Protein AF-A0A418WFF7-F1 (afdb_monomer)

Mean predicted aligned error: 4.75 Å

Solvent-accessible surface area (backbone atoms only — not comparable to full-atom values): 6382 Å² total; per-residue (Å²): 112,62,27,59,54,56,42,49,48,49,55,55,52,70,74,32,65,67,59,40,49,48,57,53,41,49,81,78,50,89,47,74,69,39,50,54,51,50,53,54,49,51,54,51,50,53,54,47,34,61,76,66,53,55,76,78,57,98,51,69,59,56,52,52,51,50,51,53,53,51,49,53,48,51,52,52,56,40,46,25,76,81,38,56,67,55,98,90,38,52,52,57,42,68,74,41,48,56,52,49,41,53,49,50,33,48,54,43,52,63,75,74,111

pLDDT: mean 87.63, std 10.17, range [51.59, 97.12]

Structure (mmCIF, N/CA/C/O backbone):
data_AF-A0A418WFF7-F1
#
_entry.id   AF-A0A418WFF7-F1
#
loop_
_atom_site.group_PDB
_atom_site.id
_atom_site.type_symbol
_atom_site.label_atom_id
_atom_site.label_alt_id
_atom_site.label_comp_id
_atom_site.label_asym_id
_atom_site.label_entity_id
_atom_site.label_seq_id
_atom_site.pdbx_PDB_ins_code
_atom_site.Cartn_x
_atom_site.Cartn_y
_atom_site.Cartn_z
_atom_site.occupancy
_atom_site.B_iso_or_equiv
_atom_site.auth_seq_id
_atom_site.auth_comp_id
_atom_site.auth_asym_id
_atom_site.auth_atom_id
_atom_site.pdbx_PDB_model_num
ATOM 1 N N . MET A 1 1 ? 14.236 1.111 -9.697 1.00 79.06 1 MET A N 1
ATOM 2 C CA . MET A 1 1 ? 13.191 2.147 -9.862 1.00 79.06 1 MET A CA 1
ATOM 3 C C . MET A 1 1 ? 11.877 1.751 -9.183 1.00 79.06 1 MET A C 1
ATOM 5 O O . MET A 1 1 ? 11.469 2.454 -8.266 1.00 79.06 1 MET A O 1
ATOM 9 N N . LEU A 1 2 ? 11.286 0.596 -9.523 1.00 82.88 2 LEU A N 1
ATOM 10 C CA . LEU A 1 2 ? 10.038 0.082 -8.926 1.00 82.88 2 LEU A CA 1
ATOM 11 C C . LEU A 1 2 ? 10.025 0.066 -7.384 1.00 82.88 2 LEU A C 1
ATOM 13 O O . LEU A 1 2 ? 9.075 0.531 -6.762 1.00 82.88 2 LEU A O 1
ATOM 17 N N . ALA A 1 3 ? 11.110 -0.396 -6.754 1.00 90.12 3 ALA A N 1
ATOM 18 C CA . ALA A 1 3 ? 11.226 -0.413 -5.293 1.00 90.12 3 ALA A CA 1
ATOM 19 C C . ALA A 1 3 ? 11.008 0.972 -4.651 1.00 90.12 3 ALA A C 1
ATOM 21 O O . ALA A 1 3 ? 10.309 1.089 -3.648 1.00 90.12 3 ALA A O 1
ATOM 22 N N . ALA A 1 4 ? 11.575 2.030 -5.239 1.00 90.88 4 ALA A N 1
ATOM 23 C CA . ALA A 1 4 ? 11.417 3.390 -4.727 1.00 90.88 4 ALA A CA 1
ATOM 24 C C . ALA A 1 4 ? 9.976 3.890 -4.901 1.00 90.88 4 ALA A C 1
ATOM 26 O O . ALA A 1 4 ? 9.434 4.531 -4.005 1.00 90.88 4 ALA A O 1
ATOM 27 N N . VAL A 1 5 ? 9.346 3.552 -6.028 1.00 89.06 5 VAL A N 1
ATOM 28 C CA . VAL A 1 5 ? 7.949 3.887 -6.323 1.00 89.06 5 VAL A CA 1
ATOM 29 C C . VAL A 1 5 ? 7.010 3.266 -5.291 1.00 89.06 5 VAL A C 1
ATOM 31 O O . VAL A 1 5 ? 6.231 3.984 -4.671 1.00 89.06 5 VAL A O 1
ATOM 34 N N . LEU A 1 6 ? 7.132 1.961 -5.043 1.00 91.50 6 LEU A N 1
ATOM 35 C CA . LEU A 1 6 ? 6.273 1.234 -4.106 1.00 91.50 6 LEU A CA 1
ATOM 36 C C . LEU A 1 6 ? 6.470 1.685 -2.649 1.00 91.50 6 LEU A C 1
ATOM 38 O O . LEU A 1 6 ? 5.494 1.853 -1.917 1.00 91.50 6 LEU A O 1
ATOM 42 N N . VAL A 1 7 ? 7.711 1.953 -2.229 1.00 95.69 7 VAL A N 1
ATOM 43 C CA . VAL A 1 7 ? 7.989 2.500 -0.888 1.00 95.69 7 VAL A CA 1
ATOM 44 C C . VAL A 1 7 ? 7.419 3.911 -0.740 1.00 95.69 7 VAL A C 1
ATOM 46 O O . VAL A 1 7 ? 6.787 4.227 0.271 1.00 95.69 7 VAL A O 1
ATOM 49 N N . ASN A 1 8 ? 7.586 4.765 -1.752 1.00 94.75 8 ASN A N 1
ATOM 50 C CA . ASN A 1 8 ? 7.014 6.109 -1.730 1.00 94.75 8 ASN A CA 1
ATOM 51 C C . ASN A 1 8 ? 5.484 6.070 -1.739 1.00 94.75 8 ASN A C 1
ATOM 53 O O . ASN A 1 8 ? 4.871 6.856 -1.020 1.00 94.75 8 ASN A O 1
ATOM 57 N N . PHE A 1 9 ? 4.876 5.135 -2.473 1.00 93.38 9 PHE A N 1
ATOM 58 C CA . PHE A 1 9 ? 3.438 4.880 -2.443 1.00 93.38 9 PHE A CA 1
ATOM 59 C C . PHE A 1 9 ? 2.961 4.492 -1.036 1.00 93.38 9 PHE A C 1
ATOM 61 O O . PHE A 1 9 ? 2.045 5.128 -0.515 1.00 93.38 9 PHE A O 1
ATOM 68 N N . ALA A 1 10 ? 3.627 3.539 -0.372 1.00 95.69 10 ALA A N 1
ATOM 69 C CA . ALA A 1 10 ? 3.289 3.133 0.995 1.00 95.69 10 ALA A CA 1
ATOM 70 C C . ALA A 1 10 ? 3.324 4.318 1.976 1.00 95.69 10 ALA A C 1
ATOM 72 O O . ALA A 1 10 ? 2.363 4.568 2.709 1.00 95.69 10 ALA A O 1
ATOM 73 N N . ARG A 1 11 ? 4.400 5.112 1.937 1.00 96.69 11 ARG A N 1
ATOM 74 C CA . ARG A 1 11 ? 4.561 6.310 2.780 1.00 96.69 11 ARG A CA 1
ATOM 75 C C . ARG A 1 11 ? 3.513 7.373 2.476 1.00 96.69 11 ARG A C 1
ATOM 77 O O . ARG A 1 11 ? 2.932 7.961 3.387 1.00 96.69 11 ARG A O 1
ATOM 84 N N . ALA A 1 12 ? 3.280 7.630 1.193 1.00 95.19 12 ALA A N 1
ATOM 85 C CA . ALA A 1 12 ? 2.302 8.590 0.711 1.00 95.19 12 ALA A CA 1
ATOM 86 C C . ALA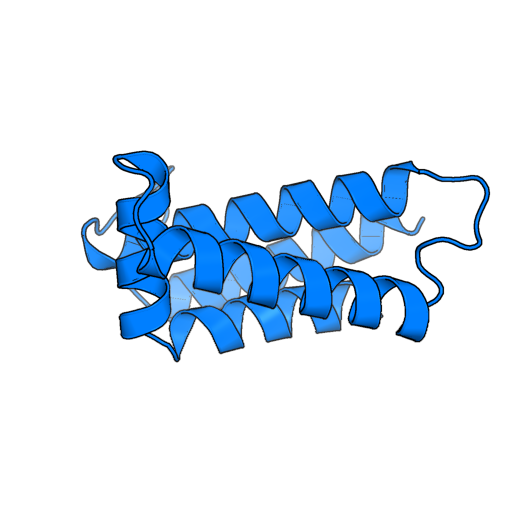 A 1 12 ? 0.891 8.230 1.190 1.00 95.19 12 ALA A C 1
ATOM 88 O O . ALA A 1 12 ? 0.164 9.108 1.657 1.00 95.19 12 ALA A O 1
ATOM 89 N N . LEU A 1 13 ? 0.517 6.957 1.100 1.00 94.50 13 LEU A N 1
ATOM 90 C CA . LEU A 1 13 ? -0.801 6.489 1.493 1.00 94.50 13 LEU A CA 1
ATOM 91 C C . LEU A 1 13 ? -1.018 6.617 3.009 1.00 94.50 13 LEU A C 1
ATOM 93 O O . LEU A 1 13 ? -2.025 7.171 3.447 1.00 94.50 13 LEU A O 1
ATOM 97 N N . ARG A 1 14 ? -0.035 6.207 3.819 1.00 95.69 14 ARG A N 1
ATOM 98 C CA . ARG A 1 14 ? -0.111 6.293 5.290 1.00 95.69 14 ARG A CA 1
ATOM 99 C C . ARG A 1 14 ? -0.215 7.719 5.828 1.00 95.69 14 ARG A C 1
ATOM 101 O O . ARG A 1 14 ? -0.790 7.927 6.890 1.00 95.69 14 ARG A O 1
ATOM 108 N N . ARG A 1 15 ? 0.292 8.710 5.088 1.00 96.31 15 ARG A N 1
ATOM 109 C CA . ARG A 1 15 ? 0.172 10.138 5.433 1.00 96.31 15 ARG A CA 1
ATOM 110 C C . ARG A 1 15 ? -1.193 10.747 5.086 1.00 96.31 15 ARG A C 1
ATOM 112 O O . ARG A 1 15 ? -1.406 11.923 5.367 1.00 96.31 15 ARG A O 1
ATOM 119 N N . ARG A 1 16 ? -2.110 9.991 4.470 1.00 95.38 16 ARG A N 1
ATOM 120 C CA . ARG A 1 16 ? -3.422 10.474 4.007 1.00 95.38 16 ARG A CA 1
ATOM 121 C C . ARG A 1 16 ? -4.570 9.714 4.689 1.00 95.38 16 ARG A C 1
ATOM 123 O O . ARG A 1 16 ? -5.193 8.852 4.068 1.00 95.38 16 ARG A O 1
ATOM 130 N N . PRO A 1 17 ? -4.892 10.031 5.957 1.00 93.31 17 PRO A N 1
ATOM 131 C CA . PRO A 1 17 ? -5.903 9.299 6.723 1.00 93.31 17 PRO A CA 1
ATOM 132 C C . PRO A 1 17 ? -7.303 9.343 6.094 1.00 93.31 17 PRO A C 1
ATOM 134 O O . PRO A 1 17 ? -8.006 8.339 6.146 1.00 93.31 17 PRO A O 1
ATOM 137 N N . LEU A 1 18 ? -7.681 10.456 5.450 1.00 92.94 18 LEU A N 1
ATOM 138 C CA . LEU A 1 18 ? -8.963 10.574 4.745 1.00 92.94 18 LEU A CA 1
ATOM 139 C C . LEU A 1 18 ? -9.026 9.664 3.510 1.00 92.94 18 LEU A C 1
ATOM 141 O O . LEU A 1 18 ? -10.023 8.982 3.298 1.00 92.94 18 LEU A O 1
ATOM 145 N N . THR A 1 19 ? -7.945 9.590 2.727 1.00 92.81 19 THR A N 1
ATOM 146 C CA . THR A 1 19 ? -7.855 8.660 1.591 1.00 92.81 19 THR A CA 1
ATOM 147 C C . THR A 1 19 ? -8.033 7.217 2.058 1.00 92.81 19 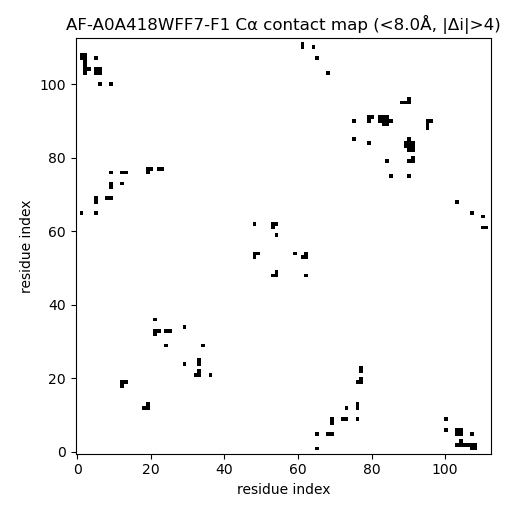THR A C 1
ATOM 149 O O . THR A 1 19 ? 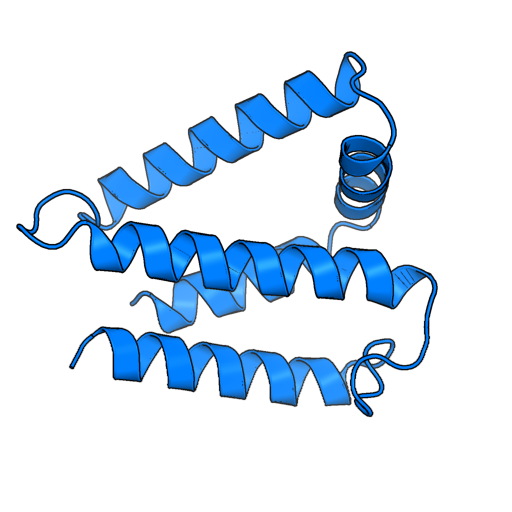-8.824 6.483 1.479 1.00 92.81 19 THR A O 1
ATOM 152 N N . LEU A 1 20 ? -7.375 6.827 3.153 1.00 94.19 20 LEU A N 1
ATOM 153 C CA . LEU A 1 20 ? -7.535 5.495 3.745 1.00 9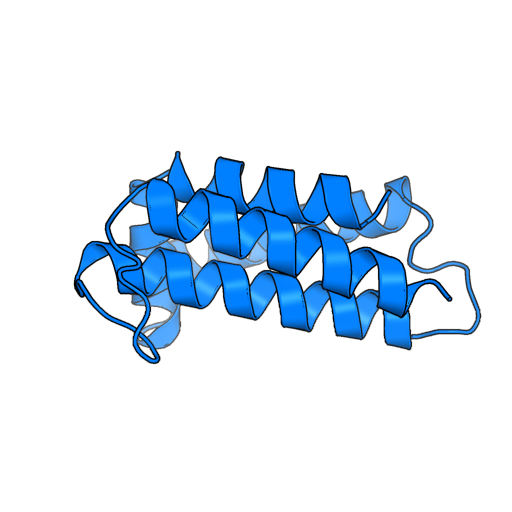4.19 20 LEU A CA 1
ATOM 154 C C . LEU A 1 20 ? -8.945 5.220 4.286 1.00 94.19 20 LEU A C 1
ATOM 15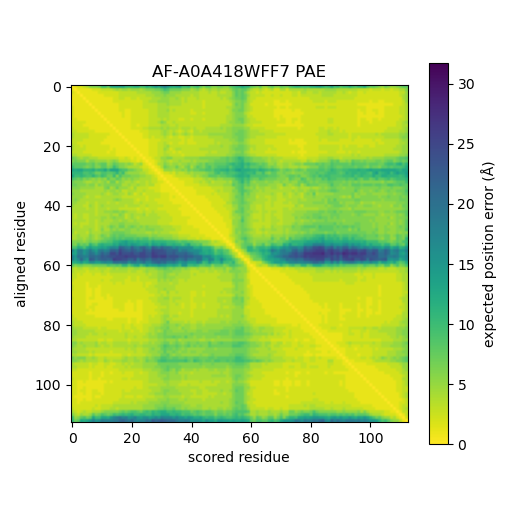6 O O . LEU A 1 20 ? -9.310 4.064 4.482 1.00 94.19 20 LEU A O 1
ATOM 160 N N . GLU A 1 21 ? -9.723 6.254 4.593 1.00 91.81 21 GLU A N 1
ATOM 161 C CA . GLU A 1 21 ? -11.118 6.112 5.005 1.00 91.81 21 GLU A CA 1
ATOM 162 C C . GLU A 1 21 ? -12.022 5.816 3.832 1.00 91.81 21 GLU A C 1
ATOM 164 O O . GLU A 1 21 ? -12.751 4.830 3.872 1.00 91.81 21 GLU A O 1
ATOM 169 N N . ILE A 1 22 ? -11.887 6.589 2.761 1.00 90.88 22 ILE A N 1
ATOM 170 C CA . ILE A 1 22 ? -12.627 6.352 1.524 1.00 90.88 22 ILE A CA 1
ATOM 171 C C . ILE A 1 22 ? -12.272 4.965 0.962 1.00 90.88 22 ILE A C 1
ATOM 173 O O . ILE A 1 22 ? -13.172 4.191 0.654 1.00 90.88 22 ILE A O 1
ATOM 177 N N . MET A 1 23 ? -10.986 4.590 0.950 1.00 91.88 23 MET A N 1
ATOM 178 C CA . MET A 1 23 ? -10.543 3.257 0.510 1.00 91.88 23 MET A CA 1
ATOM 179 C C . MET A 1 23 ? -11.080 2.113 1.378 1.00 91.88 23 MET A C 1
ATOM 181 O O . MET A 1 23 ? -11.305 1.017 0.876 1.00 91.88 23 MET A O 1
ATOM 185 N N . ALA A 1 24 ? -11.296 2.333 2.679 1.00 91.19 24 ALA A N 1
ATOM 186 C CA . ALA A 1 24 ? -11.945 1.323 3.513 1.00 91.19 24 ALA A CA 1
ATOM 187 C C . ALA A 1 24 ? -13.400 1.100 3.068 1.00 91.19 24 ALA A C 1
ATOM 189 O O . ALA A 1 24 ? -13.851 -0.043 2.982 1.00 91.19 24 ALA A O 1
ATOM 190 N N . PHE A 1 25 ? -14.109 2.185 2.741 1.00 89.31 25 PHE A N 1
ATOM 191 C CA . PHE A 1 25 ? -15.489 2.136 2.264 1.00 89.31 25 PHE A CA 1
ATOM 192 C C . PHE A 1 25 ? -15.632 1.540 0.857 1.00 89.31 25 PHE A C 1
ATOM 194 O O . PHE A 1 25 ? -16.629 0.862 0.626 1.00 89.31 25 PHE A O 1
ATOM 201 N N . GLU A 1 26 ? -14.640 1.692 -0.032 1.00 85.00 26 GLU A N 1
ATOM 202 C CA . GLU A 1 26 ? -14.632 1.077 -1.377 1.00 85.00 26 GLU A CA 1
ATOM 203 C C . GLU A 1 26 ? -14.914 -0.434 -1.343 1.00 85.00 26 GLU A C 1
ATOM 205 O O . GLU A 1 26 ? -15.582 -0.967 -2.224 1.00 85.00 26 GLU A O 1
ATOM 210 N N . THR A 1 27 ? -14.436 -1.130 -0.306 1.00 78.56 27 THR A N 1
ATOM 211 C CA . THR A 1 27 ? -14.598 -2.589 -0.172 1.00 78.56 27 THR A CA 1
ATOM 212 C C . THR A 1 27 ? -15.986 -3.030 0.301 1.00 78.56 27 THR A C 1
ATOM 214 O O . THR A 1 27 ? -16.283 -4.223 0.295 1.00 78.56 27 THR A O 1
ATOM 217 N N . VAL A 1 28 ? -16.829 -2.084 0.724 1.00 85.12 28 VAL A N 1
ATOM 218 C CA . VAL A 1 28 ? -18.155 -2.343 1.304 1.00 85.12 28 VAL A CA 1
ATOM 219 C C . VAL A 1 28 ? -19.261 -1.771 0.421 1.00 85.12 28 VAL A C 1
ATOM 221 O O . VAL A 1 28 ? -20.261 -2.445 0.187 1.00 85.12 28 VAL A O 1
ATOM 224 N N . THR A 1 29 ? -19.078 -0.549 -0.088 1.00 85.44 29 THR A N 1
ATOM 225 C CA . THR A 1 29 ? -20.095 0.163 -0.867 1.00 85.44 29 THR A CA 1
ATOM 226 C C . THR A 1 29 ? -19.450 1.025 -1.944 1.00 85.44 29 THR A C 1
ATOM 228 O O . THR A 1 29 ? -18.535 1.797 -1.665 1.00 85.44 29 THR A O 1
ATOM 231 N N . ARG A 1 30 ? -20.009 0.977 -3.159 1.00 82.50 30 ARG A N 1
ATOM 232 C CA . ARG A 1 30 ? -19.686 1.914 -4.239 1.00 82.50 30 ARG A CA 1
ATOM 233 C C . ARG A 1 30 ? -20.619 3.129 -4.180 1.00 82.50 30 ARG A C 1
ATOM 235 O O . ARG A 1 30 ? -21.831 2.988 -4.303 1.00 82.50 30 ARG A O 1
ATOM 242 N N . ASN A 1 31 ? -20.053 4.311 -3.970 1.00 85.94 31 ASN A N 1
ATOM 243 C CA . ASN A 1 31 ? -20.707 5.623 -3.978 1.00 85.94 31 ASN A CA 1
ATOM 244 C C . ASN A 1 31 ? -19.889 6.657 -4.785 1.00 85.94 31 ASN A C 1
ATOM 246 O O . ASN A 1 31 ? -18.780 6.366 -5.235 1.00 85.94 31 ASN A O 1
ATOM 250 N N . GLU A 1 32 ? -20.414 7.875 -4.935 1.00 84.81 32 GLU A N 1
ATOM 251 C CA . GLU A 1 32 ? -19.777 8.949 -5.717 1.00 84.81 32 GLU A CA 1
ATOM 252 C C . GLU A 1 32 ? -18.320 9.224 -5.303 1.00 84.81 32 GLU A C 1
ATOM 254 O O . GLU A 1 32 ? -17.443 9.314 -6.157 1.00 84.81 32 GLU A O 1
ATOM 259 N N . LEU A 1 33 ? -18.022 9.274 -4.000 1.00 81.19 33 LEU A N 1
ATOM 260 C CA . LEU A 1 33 ? -16.664 9.535 -3.505 1.00 81.19 33 LEU A CA 1
ATOM 261 C C . LEU A 1 33 ? -15.702 8.379 -3.797 1.00 81.19 33 LEU A C 1
ATOM 263 O O . LEU A 1 33 ? -14.540 8.616 -4.123 1.00 81.19 33 LEU A O 1
ATOM 267 N N . THR A 1 34 ? -16.173 7.135 -3.693 1.00 84.56 34 THR A N 1
ATOM 268 C CA . THR A 1 34 ? -15.361 5.957 -4.033 1.00 84.56 34 THR A CA 1
ATOM 269 C C . THR A 1 34 ? -15.081 5.866 -5.531 1.00 84.56 34 THR A C 1
ATOM 271 O O . THR A 1 34 ? -13.975 5.497 -5.902 1.00 84.56 34 THR A O 1
ATOM 274 N N . VAL A 1 35 ? -16.034 6.272 -6.384 1.00 86.94 35 VAL A N 1
ATOM 275 C CA . VAL A 1 35 ? -15.848 6.322 -7.845 1.00 86.94 35 VAL A CA 1
ATOM 276 C C . VAL A 1 35 ? -14.820 7.389 -8.211 1.00 86.94 35 VAL A C 1
ATOM 278 O O . VAL A 1 35 ? -13.856 7.090 -8.906 1.00 86.94 35 VAL A O 1
ATOM 281 N N . ILE A 1 36 ? -14.955 8.603 -7.667 1.00 87.62 36 ILE A N 1
ATOM 282 C CA . ILE A 1 36 ? -13.983 9.682 -7.899 1.00 87.62 36 ILE A CA 1
ATOM 283 C C . ILE A 1 36 ? -12.579 9.243 -7.460 1.00 87.62 36 ILE A C 1
ATOM 285 O O . ILE A 1 36 ? -11.596 9.500 -8.157 1.00 87.62 36 ILE A O 1
ATOM 289 N N . LEU A 1 37 ? -12.460 8.579 -6.305 1.00 85.94 37 LEU A N 1
ATOM 290 C CA . LEU A 1 37 ? -11.159 8.122 -5.824 1.00 85.94 37 LEU A CA 1
ATOM 291 C C . LEU A 1 37 ? -10.575 6.995 -6.689 1.00 85.94 37 LEU A C 1
ATOM 293 O O . LEU A 1 37 ? -9.371 7.015 -6.948 1.00 85.94 37 LEU A O 1
ATOM 297 N N . GLU A 1 38 ? -11.399 6.047 -7.138 1.00 87.56 38 GLU A N 1
ATOM 298 C CA . GLU A 1 38 ? -11.029 4.980 -8.075 1.00 87.56 38 GLU A CA 1
ATOM 299 C C . GLU A 1 38 ? -10.493 5.567 -9.389 1.00 87.56 38 GLU A C 1
ATOM 301 O O . GLU A 1 38 ? -9.373 5.247 -9.783 1.00 87.56 38 GLU A O 1
ATOM 306 N N . GLU A 1 39 ? -11.225 6.496 -10.006 1.00 90.31 39 GLU A N 1
ATOM 307 C CA . GLU A 1 39 ? -10.847 7.137 -11.273 1.00 90.31 39 GLU A CA 1
ATOM 308 C C . GLU A 1 39 ? -9.551 7.945 -11.153 1.00 90.31 39 GLU A C 1
ATOM 310 O O . GLU A 1 39 ? -8.644 7.822 -11.982 1.00 90.31 39 GLU A O 1
ATOM 315 N N . VAL A 1 40 ? -9.421 8.753 -10.093 1.00 89.69 40 VAL A N 1
ATOM 316 C CA . VAL A 1 40 ? -8.195 9.520 -9.837 1.00 89.69 40 VAL A CA 1
ATOM 317 C C . VAL A 1 40 ? -7.017 8.577 -9.615 1.00 89.69 40 VAL A C 1
ATOM 319 O O . VAL A 1 40 ? -5.921 8.836 -10.117 1.00 89.69 40 VAL A O 1
ATOM 322 N N . ARG A 1 41 ? -7.215 7.489 -8.866 1.00 88.69 41 ARG A N 1
ATOM 323 C CA . ARG A 1 41 ? -6.166 6.503 -8.602 1.00 88.69 41 ARG A CA 1
ATOM 324 C C . ARG A 1 41 ? -5.743 5.793 -9.882 1.00 88.69 41 ARG A C 1
ATOM 326 O O . ARG A 1 41 ? -4.543 5.708 -10.126 1.00 88.69 41 ARG A O 1
ATOM 333 N N . GLU A 1 42 ? -6.686 5.346 -10.700 1.00 89.69 42 GLU A N 1
ATOM 334 C CA . GLU A 1 42 ? -6.400 4.656 -11.958 1.00 89.69 42 GLU A CA 1
ATOM 335 C C . GLU A 1 42 ? -5.670 5.575 -12.942 1.00 89.69 42 GLU A C 1
ATOM 337 O O . GLU A 1 42 ? -4.597 5.238 -13.440 1.00 89.69 42 GLU A O 1
ATOM 342 N N . SER A 1 43 ? -6.162 6.805 -13.115 1.00 89.19 43 SER A N 1
ATOM 343 C CA . SER A 1 43 ? -5.524 7.816 -13.964 1.00 89.19 43 SER A CA 1
ATOM 344 C C . SER A 1 43 ? -4.078 8.106 -13.538 1.00 89.19 43 SER A C 1
ATOM 346 O O . SER A 1 43 ? -3.168 8.159 -14.370 1.00 89.19 43 SER A O 1
ATOM 348 N N . ARG A 1 44 ? -3.831 8.251 -12.229 1.00 86.94 44 ARG A N 1
ATOM 349 C CA . ARG A 1 44 ? -2.481 8.481 -11.688 1.00 86.94 44 ARG A CA 1
ATOM 350 C C . ARG A 1 44 ? -1.574 7.269 -11.867 1.00 86.94 44 ARG A C 1
ATOM 352 O O . ARG A 1 44 ? -0.400 7.456 -12.183 1.00 86.94 44 ARG A O 1
ATOM 359 N N . THR A 1 45 ? -2.101 6.063 -11.672 1.00 84.25 45 THR A N 1
ATOM 360 C CA . THR A 1 45 ? -1.363 4.815 -11.895 1.00 84.25 45 THR A CA 1
ATOM 361 C C . THR A 1 45 ? -0.960 4.691 -13.357 1.00 84.25 45 THR A C 1
ATOM 363 O O . THR A 1 45 ? 0.218 4.489 -13.633 1.00 84.25 45 THR A O 1
ATOM 366 N N . MET A 1 46 ? -1.875 4.917 -14.299 1.00 85.69 46 MET A N 1
ATOM 367 C CA . MET A 1 46 ? -1.567 4.831 -15.728 1.00 85.69 46 MET A CA 1
ATOM 368 C C . MET A 1 46 ? -0.579 5.906 -16.191 1.00 85.69 46 MET A C 1
ATOM 370 O O . MET A 1 46 ? 0.330 5.612 -16.966 1.00 85.69 46 MET A O 1
ATOM 374 N N . ALA A 1 47 ? -0.679 7.130 -15.662 1.00 86.19 47 ALA A N 1
ATOM 375 C CA . ALA A 1 47 ? 0.317 8.170 -15.918 1.00 86.19 47 ALA A CA 1
ATOM 376 C C . ALA A 1 47 ? 1.712 7.770 -15.409 1.00 86.19 47 ALA A C 1
ATOM 378 O O . ALA A 1 47 ? 2.718 8.048 -16.060 1.00 86.19 47 ALA A O 1
ATOM 379 N N . LEU A 1 48 ? 1.779 7.100 -14.256 1.00 82.25 48 LEU A N 1
ATOM 380 C CA . LEU A 1 48 ? 3.024 6.585 -13.698 1.00 82.25 48 LEU A CA 1
ATOM 381 C C . LEU A 1 48 ? 3.579 5.419 -14.525 1.00 82.25 48 LEU A C 1
ATOM 383 O O . LEU A 1 48 ? 4.773 5.401 -14.796 1.00 82.25 48 LEU A O 1
ATOM 387 N N . VAL A 1 49 ? 2.730 4.481 -14.949 1.00 80.69 49 VAL A N 1
ATOM 388 C CA . VAL A 1 49 ? 3.103 3.362 -15.830 1.00 80.69 49 VAL A CA 1
ATOM 389 C C . VAL A 1 49 ? 3.725 3.882 -17.122 1.00 80.69 49 VAL A C 1
ATOM 391 O O . VAL A 1 49 ? 4.810 3.435 -17.486 1.00 80.69 49 VAL A O 1
ATOM 394 N N . ALA A 1 50 ? 3.099 4.878 -17.754 1.00 82.12 50 ALA A N 1
ATOM 395 C CA . ALA A 1 50 ? 3.628 5.519 -18.954 1.00 82.12 50 ALA A CA 1
ATOM 396 C C . ALA A 1 50 ? 4.953 6.257 -18.689 1.00 82.12 50 ALA A C 1
ATOM 398 O O . ALA A 1 50 ? 5.909 6.100 -19.439 1.00 82.12 50 ALA A O 1
ATOM 399 N N . ALA A 1 51 ? 5.042 7.033 -17.602 1.00 81.44 51 ALA A N 1
ATOM 400 C CA . ALA A 1 51 ? 6.248 7.797 -17.268 1.00 81.44 51 ALA A CA 1
ATOM 401 C C . ALA A 1 51 ? 7.459 6.917 -16.917 1.00 81.44 51 ALA A C 1
ATOM 403 O O . ALA A 1 51 ? 8.601 7.357 -17.033 1.00 81.44 51 ALA A O 1
ATOM 404 N N . LEU A 1 52 ? 7.208 5.701 -16.436 1.00 76.06 52 LEU A N 1
ATOM 405 C CA . LEU A 1 52 ? 8.228 4.739 -16.032 1.00 76.06 52 LEU A CA 1
ATOM 406 C C . LEU A 1 52 ? 8.494 3.669 -17.095 1.00 76.06 52 LEU A C 1
ATOM 408 O O . LEU A 1 52 ? 9.258 2.745 -16.820 1.00 76.06 52 LEU A O 1
ATOM 412 N N . ASP A 1 53 ? 7.857 3.785 -18.262 1.00 74.62 53 ASP A N 1
ATOM 413 C CA . ASP A 1 53 ? 7.939 2.828 -19.366 1.00 74.62 53 ASP A CA 1
ATOM 414 C C . ASP A 1 53 ? 7.627 1.379 -18.945 1.00 74.62 53 ASP A C 1
ATOM 416 O O . ASP A 1 53 ? 8.123 0.408 -19.510 1.00 74.62 53 ASP A O 1
ATOM 420 N N . LEU A 1 54 ? 6.779 1.217 -17.920 1.00 67.50 54 LEU A N 1
ATOM 421 C CA . LEU A 1 54 ? 6.442 -0.094 -17.351 1.00 67.50 54 LEU A CA 1
ATOM 422 C C . LEU A 1 54 ? 5.561 -0.936 -18.287 1.00 67.50 54 LEU A C 1
ATOM 424 O O . LEU A 1 54 ? 5.343 -2.107 -18.001 1.00 67.50 54 LEU A O 1
ATOM 428 N N . ALA A 1 55 ? 5.049 -0.344 -19.370 1.00 60.34 55 ALA A N 1
ATOM 429 C CA . ALA A 1 55 ? 4.188 -0.988 -20.361 1.00 60.34 55 ALA A CA 1
ATOM 430 C C . ALA A 1 55 ? 4.894 -1.298 -21.699 1.00 60.34 55 ALA A C 1
ATOM 432 O O . ALA A 1 55 ? 4.238 -1.783 -22.616 1.00 60.34 55 ALA A O 1
ATOM 433 N N . ALA A 1 56 ? 6.192 -0.996 -21.850 1.00 53.09 56 ALA A N 1
ATOM 434 C CA . ALA A 1 56 ? 6.899 -1.135 -23.133 1.00 53.09 56 ALA A CA 1
ATOM 435 C C . ALA A 1 56 ? 7.737 -2.417 -23.285 1.00 53.09 56 ALA A C 1
ATOM 437 O O . ALA A 1 56 ? 8.353 -2.627 -24.330 1.00 53.09 56 ALA A O 1
ATOM 438 N N . GLY A 1 57 ? 7.764 -3.286 -22.273 1.00 53.25 57 GLY A N 1
ATOM 439 C CA . GLY A 1 57 ? 8.398 -4.604 -22.360 1.00 53.25 57 GLY A CA 1
ATOM 440 C C . GLY A 1 57 ? 7.395 -5.712 -22.713 1.00 53.25 57 GLY A C 1
ATOM 441 O O . GLY A 1 57 ? 6.211 -5.555 -22.438 1.00 53.25 57 GLY A O 1
ATOM 442 N N . PRO A 1 58 ? 7.843 -6.855 -23.266 1.00 51.59 58 PRO A N 1
ATOM 443 C CA . PRO A 1 58 ? 6.993 -8.023 -23.541 1.00 51.59 58 PRO A CA 1
ATOM 444 C C . PRO A 1 58 ? 6.424 -8.724 -22.285 1.00 51.59 58 PRO A C 1
ATOM 446 O O . PRO A 1 58 ? 5.709 -9.712 -22.429 1.00 51.59 58 PRO A O 1
ATOM 449 N N . ASP A 1 59 ? 6.722 -8.224 -21.081 1.00 58.03 59 ASP A N 1
ATOM 450 C CA . ASP A 1 59 ? 6.353 -8.819 -19.794 1.00 58.03 59 ASP A CA 1
ATOM 451 C C . ASP A 1 59 ? 5.222 -8.029 -19.105 1.00 58.03 59 ASP A C 1
ATOM 453 O O . ASP A 1 59 ? 5.467 -7.122 -18.301 1.00 58.03 59 ASP A O 1
ATOM 457 N N . ASP A 1 60 ? 3.971 -8.436 -19.348 1.00 62.72 60 ASP A N 1
ATOM 458 C CA . ASP A 1 60 ? 2.780 -8.036 -18.565 1.00 62.72 60 ASP A CA 1
ATOM 459 C C . ASP A 1 60 ? 2.954 -8.293 -17.045 1.00 62.72 60 ASP A C 1
ATOM 461 O O . ASP A 1 60 ? 2.282 -7.689 -16.196 1.00 62.72 60 ASP A O 1
ATOM 465 N N . ASP A 1 61 ? 3.912 -9.148 -16.682 1.00 75.06 61 ASP A N 1
ATOM 466 C CA . ASP A 1 61 ? 4.232 -9.553 -15.317 1.00 75.06 61 ASP A CA 1
ATOM 467 C C . ASP A 1 61 ? 4.699 -8.388 -14.433 1.00 75.06 61 ASP A C 1
ATOM 469 O O . ASP A 1 61 ? 4.393 -8.365 -13.238 1.00 75.06 61 ASP A O 1
ATOM 473 N N . LEU A 1 62 ? 5.379 -7.371 -14.979 1.00 78.69 62 LEU A N 1
ATOM 474 C CA . LEU A 1 62 ? 5.866 -6.252 -14.163 1.00 78.69 62 LEU A CA 1
ATOM 475 C C . LEU A 1 62 ? 4.719 -5.364 -13.664 1.00 78.69 62 LEU A C 1
ATOM 477 O O . LEU A 1 62 ? 4.708 -4.941 -12.498 1.00 78.69 62 LEU A O 1
ATOM 481 N N . LEU A 1 63 ? 3.737 -5.099 -14.529 1.00 80.50 63 LEU A N 1
ATOM 482 C CA . LEU A 1 63 ? 2.530 -4.365 -14.162 1.00 80.50 63 LEU A CA 1
ATOM 483 C C . LEU A 1 63 ? 1.696 -5.178 -13.163 1.00 80.50 63 LEU A C 1
ATOM 485 O O . LEU A 1 63 ? 1.270 -4.632 -12.141 1.00 80.50 63 LEU A O 1
ATOM 489 N N . ALA A 1 64 ? 1.543 -6.485 -13.399 1.00 83.81 64 ALA A N 1
ATOM 490 C CA . ALA A 1 64 ? 0.828 -7.389 -12.502 1.00 83.81 64 ALA A CA 1
ATOM 491 C C . ALA A 1 64 ? 1.476 -7.468 -11.106 1.00 83.81 64 ALA A C 1
ATOM 493 O O . ALA A 1 64 ? 0.793 -7.315 -10.088 1.00 83.81 64 ALA A O 1
ATOM 494 N N . VAL A 1 65 ? 2.803 -7.622 -11.031 1.00 85.50 65 VAL A N 1
ATOM 495 C CA . VAL A 1 65 ? 3.553 -7.610 -9.765 1.00 85.50 65 VAL A CA 1
ATOM 496 C C . VAL A 1 65 ? 3.400 -6.264 -9.060 1.00 85.50 65 VAL A C 1
ATOM 498 O O . VAL A 1 65 ? 3.161 -6.221 -7.851 1.00 85.50 65 VAL A O 1
ATOM 501 N N . THR A 1 66 ? 3.486 -5.157 -9.800 1.00 86.00 66 THR A N 1
ATOM 502 C CA . THR A 1 66 ? 3.287 -3.815 -9.237 1.00 86.00 66 THR A CA 1
ATOM 503 C C . THR A 1 66 ? 1.892 -3.676 -8.627 1.00 86.00 66 THR A C 1
ATOM 505 O O . THR A 1 66 ? 1.770 -3.205 -7.493 1.00 86.00 66 THR A O 1
ATOM 508 N N . ALA A 1 67 ? 0.857 -4.139 -9.332 1.00 88.25 67 ALA A N 1
ATOM 509 C CA . ALA A 1 67 ? -0.522 -4.119 -8.859 1.00 88.25 67 ALA A CA 1
ATOM 510 C C . ALA A 1 67 ? -0.708 -4.969 -7.590 1.00 88.25 67 ALA A C 1
ATOM 512 O O . ALA A 1 67 ? -1.279 -4.486 -6.611 1.00 88.25 67 ALA A O 1
ATOM 513 N N . LEU A 1 68 ? -0.163 -6.191 -7.555 1.00 91.75 68 LEU A N 1
ATOM 514 C CA . LEU A 1 68 ? -0.222 -7.074 -6.383 1.00 91.75 68 LEU A CA 1
ATOM 515 C C . LEU A 1 68 ? 0.454 -6.451 -5.154 1.00 91.75 68 LEU A C 1
ATOM 517 O O . LEU A 1 68 ? -0.115 -6.437 -4.057 1.00 91.75 68 LEU A O 1
ATOM 521 N N . LEU A 1 69 ? 1.654 -5.895 -5.332 1.00 93.25 69 LEU A N 1
ATOM 522 C CA . LEU A 1 69 ? 2.400 -5.254 -4.252 1.00 93.25 69 LEU A CA 1
ATOM 523 C C . LEU A 1 69 ? 1.688 -3.987 -3.748 1.00 93.25 69 LEU A C 1
ATOM 525 O O . LEU A 1 69 ? 1.568 -3.788 -2.535 1.00 93.25 69 LEU A O 1
ATOM 529 N N . ALA A 1 70 ? 1.161 -3.156 -4.653 1.00 92.56 70 ALA A N 1
ATOM 530 C CA . ALA A 1 70 ? 0.397 -1.962 -4.298 1.00 92.56 70 ALA A CA 1
ATOM 531 C C . ALA A 1 70 ? -0.924 -2.303 -3.582 1.00 92.56 70 ALA A C 1
ATOM 533 O O . ALA A 1 70 ? -1.284 -1.636 -2.604 1.00 92.56 70 ALA A O 1
ATOM 534 N N . ALA A 1 71 ? -1.618 -3.364 -4.005 1.00 93.75 71 ALA A N 1
ATOM 535 C CA . ALA A 1 71 ? -2.825 -3.858 -3.347 1.00 93.75 71 ALA A CA 1
ATOM 536 C C . ALA A 1 71 ? -2.529 -4.348 -1.920 1.00 93.75 71 ALA A C 1
ATOM 538 O O . ALA A 1 71 ? -3.223 -3.956 -0.979 1.00 93.75 71 ALA A O 1
ATOM 539 N N . GLY A 1 72 ? -1.455 -5.124 -1.732 1.00 95.50 72 GLY A N 1
ATOM 540 C CA . GLY A 1 72 ? -1.020 -5.586 -0.411 1.00 95.50 72 GLY A CA 1
ATOM 541 C C . GLY A 1 72 ? -0.708 -4.429 0.543 1.00 95.50 72 GLY A C 1
ATOM 542 O O . GLY A 1 72 ? -1.205 -4.396 1.670 1.00 95.50 72 GLY A O 1
ATOM 543 N N . VAL A 1 73 ? 0.047 -3.430 0.075 1.00 95.94 73 VAL A N 1
ATOM 544 C CA . VAL A 1 73 ? 0.328 -2.201 0.839 1.00 95.94 73 VAL A CA 1
ATOM 545 C C . VAL A 1 73 ? -0.960 -1.465 1.207 1.00 95.94 73 VAL A C 1
ATOM 547 O O . VAL A 1 73 ? -1.138 -1.085 2.365 1.00 95.94 73 VAL A O 1
ATOM 550 N N . SER A 1 74 ? -1.862 -1.283 0.240 1.00 95.19 74 SER A N 1
ATOM 551 C CA . SER A 1 74 ? -3.131 -0.574 0.434 1.00 95.19 74 SER A CA 1
ATOM 552 C C . SER A 1 74 ? -3.995 -1.249 1.490 1.00 95.19 74 SER A C 1
ATOM 554 O O . SER A 1 74 ? -4.476 -0.600 2.420 1.00 95.19 74 SER A O 1
ATOM 556 N N . TYR A 1 75 ? -4.123 -2.569 1.397 1.00 95.44 75 TYR A N 1
ATOM 557 C CA . TYR A 1 75 ? -4.883 -3.364 2.344 1.00 95.44 75 TYR A CA 1
ATOM 558 C C . TYR A 1 75 ? -4.304 -3.285 3.761 1.00 95.44 75 TYR A C 1
ATOM 560 O O . TYR A 1 75 ? -5.036 -3.010 4.714 1.00 95.44 75 TYR A O 1
ATOM 568 N N . LEU A 1 76 ? -2.985 -3.453 3.915 1.00 96.62 76 LEU A N 1
ATOM 569 C CA . LEU A 1 76 ? -2.332 -3.332 5.219 1.00 96.62 76 LEU A CA 1
ATOM 570 C C . LEU A 1 76 ? -2.488 -1.924 5.805 1.00 96.62 76 LEU A C 1
ATOM 572 O O . LEU A 1 76 ? -2.756 -1.794 6.998 1.00 96.62 76 LEU A O 1
ATOM 576 N N . ALA A 1 77 ? -2.382 -0.876 4.984 1.00 96.25 77 ALA A N 1
ATOM 577 C CA . ALA A 1 77 ? -2.541 0.508 5.423 1.00 96.25 77 ALA A CA 1
ATOM 578 C C . ALA A 1 77 ? -3.973 0.804 5.895 1.00 96.25 77 ALA A C 1
ATOM 580 O O . ALA A 1 77 ? -4.158 1.441 6.933 1.00 96.25 77 ALA A O 1
ATOM 581 N N . VAL A 1 78 ? -4.983 0.291 5.184 1.00 95.94 78 VAL A N 1
ATOM 582 C CA . VAL A 1 78 ? -6.392 0.385 5.595 1.00 95.94 78 VAL A CA 1
ATOM 583 C C . VAL A 1 78 ? -6.615 -0.352 6.918 1.00 95.94 78 VAL A C 1
ATOM 585 O O . VAL A 1 78 ? -7.168 0.218 7.862 1.00 95.94 78 VAL A O 1
ATOM 588 N N . ARG A 1 79 ? -6.143 -1.600 7.029 1.00 95.38 79 ARG A N 1
ATOM 589 C CA . ARG A 1 79 ? -6.337 -2.438 8.222 1.00 95.38 79 ARG A CA 1
ATOM 590 C C . ARG A 1 79 ? -5.616 -1.883 9.452 1.00 95.38 79 ARG A C 1
ATOM 592 O O . ARG A 1 79 ? -6.202 -1.890 10.536 1.00 95.38 79 ARG A O 1
ATOM 599 N N . ALA A 1 80 ? -4.406 -1.342 9.291 1.00 95.56 80 ALA A N 1
ATOM 600 C CA . ALA A 1 80 ? -3.592 -0.773 10.370 1.00 95.56 80 ALA A CA 1
ATOM 601 C C . ALA A 1 80 ? -4.296 0.347 11.155 1.00 95.56 80 ALA A C 1
ATOM 603 O O . ALA A 1 80 ? -3.954 0.599 12.307 1.00 95.56 80 ALA A O 1
ATOM 604 N N . ARG A 1 81 ? -5.314 0.996 10.570 1.00 93.12 81 ARG A N 1
ATOM 605 C CA . ARG A 1 81 ? -6.116 2.021 11.258 1.00 93.12 81 ARG A CA 1
ATOM 606 C C . ARG A 1 81 ? -6.984 1.472 12.386 1.00 93.12 81 ARG A C 1
ATOM 608 O O . ARG A 1 81 ? -7.414 2.242 13.242 1.00 93.12 81 ARG A O 1
ATOM 615 N N . LYS A 1 82 ? -7.332 0.184 12.338 1.00 94.06 82 LYS A N 1
ATOM 616 C CA . LYS A 1 82 ? -8.321 -0.428 13.238 1.00 94.06 82 LYS A CA 1
ATOM 617 C C . LYS A 1 82 ? -7.806 -1.666 13.958 1.00 94.06 82 LYS A C 1
ATOM 619 O O . LYS A 1 82 ? -8.389 -2.038 14.971 1.00 94.06 82 LYS A O 1
ATOM 624 N N . ILE A 1 83 ? -6.739 -2.300 13.470 1.00 94.62 83 ILE A N 1
ATOM 625 C CA . ILE A 1 83 ? -6.162 -3.488 14.105 1.00 94.62 83 ILE A CA 1
ATOM 626 C C . ILE A 1 83 ? -4.688 -3.280 14.430 1.00 94.62 83 ILE A C 1
ATOM 628 O O . ILE A 1 83 ? -3.949 -2.653 13.675 1.00 94.62 83 ILE A O 1
ATOM 632 N N . ARG A 1 84 ? -4.258 -3.876 15.544 1.00 93.88 84 ARG A N 1
ATOM 633 C CA . ARG A 1 84 ? -2.860 -3.852 15.978 1.00 93.88 84 ARG A CA 1
ATOM 634 C C . ARG A 1 84 ? -1.999 -4.872 15.237 1.00 93.88 84 ARG A C 1
ATOM 636 O O . ARG A 1 84 ? -0.861 -4.569 14.909 1.00 93.88 84 ARG A O 1
ATOM 643 N N . LEU A 1 85 ? -2.535 -6.067 14.983 1.00 94.94 85 LEU A N 1
ATOM 644 C CA . LEU A 1 85 ? -1.791 -7.211 14.452 1.00 94.94 85 LEU A CA 1
ATOM 645 C C . LEU A 1 85 ? -2.351 -7.683 13.111 1.00 94.94 85 LEU A C 1
ATOM 647 O O . LEU A 1 85 ? -3.565 -7.779 12.942 1.00 94.94 85 LEU A O 1
ATOM 651 N N . PHE A 1 86 ? -1.461 -8.060 12.198 1.00 95.12 86 PHE A N 1
ATOM 652 C CA . PHE A 1 86 ? -1.797 -8.764 10.964 1.00 95.12 86 PHE A CA 1
ATOM 653 C C . PHE A 1 86 ? -0.689 -9.759 10.626 1.00 95.12 86 PHE A C 1
ATOM 655 O O . PHE A 1 86 ? 0.472 -9.370 10.529 1.00 95.12 86 PHE A O 1
ATOM 662 N N . GLY A 1 87 ? -1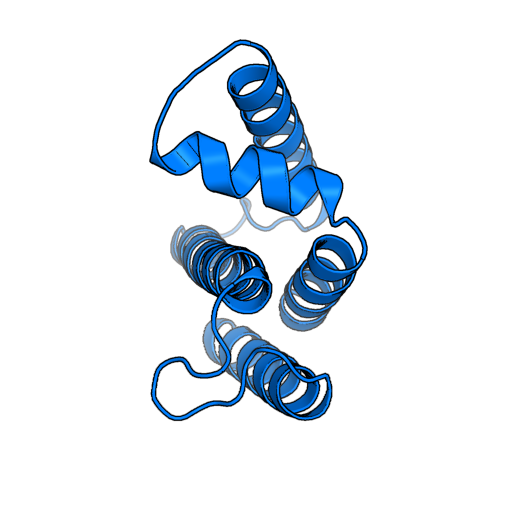.020 -11.047 10.494 1.00 90.31 87 GLY A N 1
ATOM 663 C CA . GLY A 1 87 ? -0.022 -12.084 10.194 1.00 90.31 87 GLY A CA 1
ATOM 664 C C . GLY A 1 87 ? 1.138 -12.141 11.201 1.00 90.31 87 GLY A C 1
ATOM 665 O O . GLY A 1 87 ? 2.270 -12.399 10.815 1.00 90.31 87 GLY A O 1
ATOM 666 N N . GLY A 1 88 ? 0.8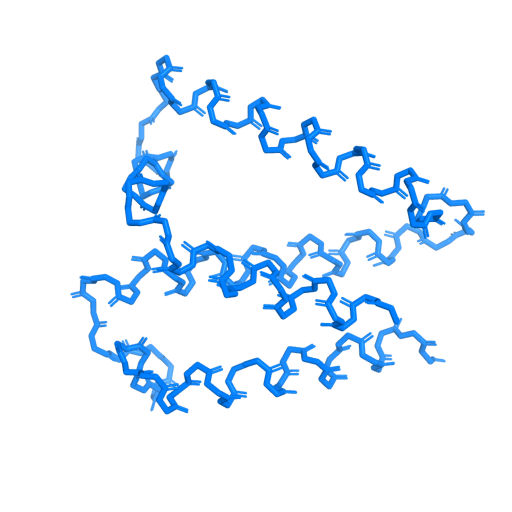83 -11.819 12.476 1.00 92.88 88 GLY A N 1
ATOM 667 C CA . GLY A 1 88 ? 1.913 -11.7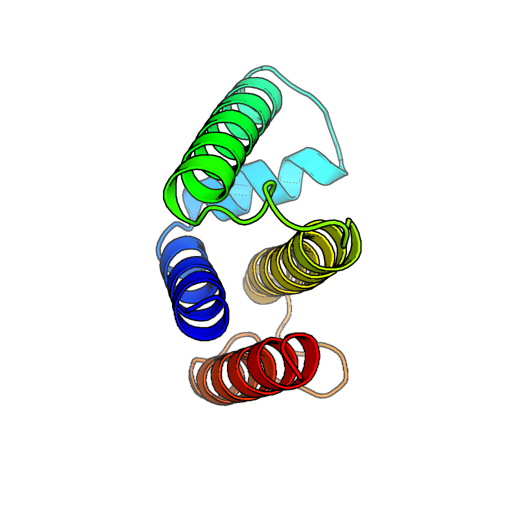39 13.522 1.00 92.88 88 GLY A CA 1
ATOM 668 C C . GLY A 1 88 ? 2.746 -10.448 13.530 1.00 92.88 88 GLY A C 1
ATOM 669 O O . GLY A 1 88 ? 3.619 -10.297 14.380 1.00 92.88 88 GLY A O 1
ATOM 670 N N . ILE A 1 89 ? 2.478 -9.499 12.629 1.00 93.94 89 ILE A N 1
ATOM 671 C CA . ILE A 1 89 ? 3.175 -8.209 12.544 1.00 93.94 89 ILE A CA 1
ATOM 672 C C . ILE A 1 89 ? 2.339 -7.120 13.219 1.00 93.94 89 ILE A C 1
ATOM 674 O O . ILE A 1 89 ? 1.141 -7.004 12.961 1.00 93.94 89 ILE A O 1
ATOM 678 N N . GLU A 1 90 ? 2.970 -6.284 14.045 1.00 94.88 90 GLU A N 1
ATOM 679 C CA . GLU A 1 90 ? 2.330 -5.132 14.690 1.00 94.88 90 GLU A CA 1
ATOM 680 C C . GLU A 1 90 ? 2.182 -3.927 13.746 1.00 94.88 90 GLU A C 1
ATOM 682 O O . GLU A 1 90 ? 2.903 -2.937 13.833 1.00 94.88 90 GLU A O 1
ATOM 687 N N . ILE A 1 91 ? 1.239 -4.014 12.809 1.00 94.75 91 ILE A N 1
ATOM 688 C CA . ILE A 1 91 ? 1.079 -3.064 11.696 1.00 94.75 91 ILE A CA 1
ATOM 689 C C . ILE A 1 91 ? 0.586 -1.662 12.091 1.00 94.75 91 ILE A C 1
ATOM 691 O O . ILE A 1 91 ? 0.576 -0.769 11.246 1.00 94.75 91 ILE A O 1
ATOM 695 N N . ALA A 1 92 ? 0.187 -1.439 13.344 1.00 91.31 92 ALA A N 1
ATOM 696 C CA . ALA A 1 92 ? -0.217 -0.113 13.817 1.00 91.31 92 ALA A CA 1
ATOM 697 C C . ALA A 1 92 ? 0.978 0.841 14.042 1.00 91.31 92 ALA A C 1
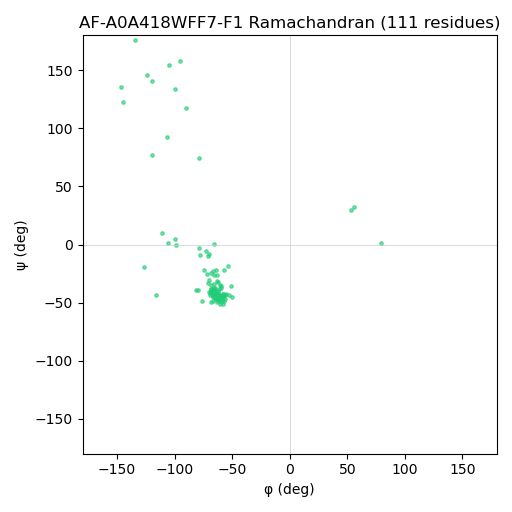ATOM 699 O O . ALA A 1 92 ? 0.794 2.057 14.033 1.00 91.31 92 ALA A O 1
ATOM 700 N N . GLY A 1 93 ? 2.193 0.311 14.237 1.00 90.75 93 GLY A N 1
ATOM 701 C CA . GLY A 1 93 ? 3.380 1.095 14.594 1.00 90.75 93 GLY A CA 1
ATOM 702 C C . GLY A 1 93 ? 4.371 1.310 13.446 1.00 90.75 93 GLY A C 1
ATOM 703 O O . GLY A 1 93 ? 4.494 0.483 12.543 1.00 90.75 93 GLY A O 1
ATOM 704 N N . GLU A 1 94 ? 5.154 2.391 13.517 1.00 94.06 94 GLU A N 1
ATOM 705 C CA . GLU A 1 94 ? 6.168 2.723 12.499 1.00 94.06 94 GLU A CA 1
ATOM 706 C C . GLU A 1 94 ? 7.235 1.639 12.317 1.00 94.06 94 GLU A C 1
ATOM 708 O O . GLU A 1 94 ? 7.658 1.368 11.195 1.00 94.06 94 GLU A O 1
ATOM 713 N N . ALA A 1 95 ? 7.640 0.963 13.396 1.00 93.88 95 ALA A N 1
ATOM 714 C CA . ALA A 1 95 ? 8.659 -0.083 13.332 1.00 93.88 95 ALA A CA 1
ATOM 715 C C . ALA A 1 95 ? 8.263 -1.239 12.393 1.00 93.88 95 ALA A C 1
ATOM 717 O O . ALA A 1 95 ? 9.104 -1.770 11.664 1.00 93.88 95 ALA A O 1
ATOM 718 N N . ALA A 1 96 ? 6.979 -1.612 12.364 1.00 94.75 96 ALA A N 1
ATOM 719 C CA . ALA A 1 96 ? 6.490 -2.619 11.430 1.00 94.75 96 ALA A CA 1
ATOM 720 C C . ALA A 1 96 ? 6.551 -2.126 9.985 1.00 94.75 96 ALA A C 1
ATOM 722 O O . ALA A 1 96 ? 6.942 -2.880 9.098 1.00 94.75 96 ALA A O 1
ATOM 723 N N . TRP A 1 97 ? 6.229 -0.860 9.742 1.00 96.44 97 TRP A N 1
ATOM 724 C CA . TRP A 1 97 ? 6.251 -0.297 8.399 1.00 96.44 97 TRP A CA 1
ATOM 725 C C . TRP A 1 97 ? 7.651 -0.101 7.841 1.00 96.44 97 TRP A C 1
ATOM 727 O O . TRP A 1 97 ? 7.848 -0.362 6.662 1.00 96.44 97 TRP A O 1
ATOM 737 N N . VAL A 1 98 ? 8.646 0.215 8.673 1.00 96.62 98 VAL A N 1
ATOM 738 C CA . VAL A 1 98 ? 10.058 0.172 8.254 1.00 96.62 98 VAL A CA 1
ATOM 739 C C . VAL A 1 98 ? 10.425 -1.222 7.730 1.00 96.62 98 VAL A C 1
ATOM 741 O O . VAL A 1 98 ? 11.051 -1.351 6.677 1.00 96.62 98 VAL A O 1
ATOM 744 N N . ARG A 1 99 ? 9.983 -2.285 8.417 1.00 95.56 99 ARG A N 1
ATOM 745 C CA . ARG A 1 99 ? 10.216 -3.674 7.983 1.00 95.56 99 ARG A CA 1
ATOM 746 C C . ARG A 1 99 ? 9.432 -4.032 6.719 1.00 95.56 99 ARG A C 1
ATOM 748 O O . ARG A 1 99 ? 9.977 -4.694 5.835 1.00 95.56 99 ARG A O 1
ATOM 755 N N . LEU A 1 100 ? 8.173 -3.605 6.619 1.00 96.44 100 LEU A N 1
ATOM 756 C CA . LEU A 1 100 ? 7.335 -3.838 5.439 1.00 96.44 100 LEU A CA 1
ATOM 757 C C . LEU A 1 100 ? 7.889 -3.111 4.209 1.00 96.44 100 LEU A C 1
ATOM 759 O O . LEU A 1 100 ? 7.979 -3.717 3.150 1.00 96.44 100 LEU A O 1
ATOM 763 N N . GLU A 1 101 ? 8.336 -1.862 4.351 1.00 97.12 101 GLU A N 1
ATOM 764 C CA . GLU A 1 101 ? 8.981 -1.087 3.284 1.00 97.12 101 GLU A CA 1
ATOM 765 C C . GLU A 1 101 ? 10.281 -1.747 2.809 1.00 97.12 101 GLU A C 1
ATOM 767 O O . GLU A 1 101 ? 10.513 -1.856 1.604 1.00 97.12 101 GLU A O 1
ATOM 772 N N . ALA A 1 102 ? 11.112 -2.240 3.733 1.00 96.56 102 ALA A N 1
ATOM 773 C CA . ALA A 1 102 ? 12.321 -2.980 3.381 1.00 96.56 102 ALA A CA 1
ATOM 774 C C . ALA A 1 102 ? 12.002 -4.279 2.614 1.00 96.56 102 ALA A C 1
ATOM 776 O O . ALA A 1 102 ? 12.655 -4.577 1.612 1.00 96.56 102 ALA A O 1
ATOM 777 N N . SER A 1 103 ? 10.972 -5.014 3.049 1.00 95.50 103 SER A N 1
ATOM 778 C CA . SER A 1 103 ? 10.518 -6.257 2.402 1.00 95.50 103 SER A CA 1
ATOM 779 C C . SER A 1 103 ? 9.941 -5.990 1.009 1.00 95.50 103 SER A C 1
ATOM 781 O O . SER A 1 103 ? 10.304 -6.657 0.046 1.00 95.50 103 SER A O 1
ATOM 783 N N . LEU A 1 104 ? 9.110 -4.954 0.883 1.00 95.06 104 LEU A N 1
ATOM 784 C CA . LEU A 1 104 ? 8.547 -4.471 -0.376 1.00 95.06 104 LEU A CA 1
ATOM 785 C C . LEU A 1 104 ? 9.650 -4.085 -1.368 1.00 95.06 104 LEU A C 1
ATOM 787 O O . LEU A 1 104 ? 9.607 -4.473 -2.532 1.00 95.06 104 LEU A O 1
ATOM 791 N N . ALA A 1 105 ? 10.673 -3.368 -0.896 1.00 94.38 105 ALA A N 1
ATOM 792 C CA . ALA A 1 105 ? 11.813 -2.993 -1.718 1.00 94.38 105 ALA A CA 1
ATOM 793 C C . ALA A 1 105 ? 12.644 -4.208 -2.162 1.00 94.38 105 ALA A C 1
ATOM 795 O O . ALA A 1 105 ? 13.190 -4.187 -3.262 1.00 94.38 105 ALA A O 1
ATOM 796 N N . ALA A 1 106 ? 12.758 -5.247 -1.329 1.00 94.62 106 ALA A N 1
ATOM 797 C CA . ALA A 1 106 ? 13.435 -6.489 -1.694 1.00 94.62 106 ALA A CA 1
ATOM 798 C C . ALA A 1 106 ? 12.657 -7.262 -2.770 1.00 94.62 106 ALA A C 1
ATOM 800 O O . ALA A 1 106 ? 13.239 -7.568 -3.806 1.00 94.62 106 ALA A O 1
ATOM 801 N N . LEU A 1 107 ? 11.349 -7.470 -2.575 1.00 91.88 107 LEU A N 1
ATOM 802 C CA . LEU A 1 107 ? 10.472 -8.141 -3.545 1.00 91.88 107 LEU A CA 1
ATOM 803 C C . LEU A 1 107 ? 10.459 -7.427 -4.903 1.00 91.88 107 LEU A C 1
ATOM 805 O O . LEU A 1 107 ? 10.570 -8.054 -5.952 1.00 91.88 107 LEU A O 1
ATOM 809 N N . ALA A 1 108 ? 10.393 -6.096 -4.888 1.00 88.31 108 ALA A N 1
ATOM 810 C CA . ALA A 1 108 ? 10.425 -5.294 -6.106 1.00 88.31 108 ALA A CA 1
ATOM 811 C C . ALA A 1 108 ? 11.771 -5.353 -6.849 1.00 88.31 108 ALA A C 1
ATOM 813 O O . ALA A 1 108 ? 11.818 -5.052 -8.036 1.00 88.31 108 ALA A O 1
ATOM 814 N N . ARG A 1 109 ? 12.876 -5.681 -6.163 1.00 88.19 109 ARG A N 1
ATOM 815 C CA . ARG A 1 109 ? 14.183 -5.887 -6.809 1.00 88.19 109 ARG A CA 1
ATOM 816 C C . ARG A 1 109 ? 14.295 -7.279 -7.421 1.00 88.19 109 ARG A C 1
ATOM 818 O O . ARG A 1 109 ? 14.846 -7.384 -8.505 1.00 88.19 109 ARG A O 1
ATOM 825 N N . THR A 1 110 ? 13.773 -8.308 -6.754 1.00 85.06 110 THR A N 1
ATOM 826 C CA . THR A 1 110 ? 13.789 -9.689 -7.266 1.00 85.06 110 THR A CA 1
ATOM 827 C C . THR A 1 110 ? 12.825 -9.904 -8.426 1.00 85.06 110 THR A C 1
ATOM 829 O O . THR A 1 110 ? 13.045 -10.785 -9.235 1.00 85.06 110 THR A O 1
ATOM 832 N N . ALA A 1 111 ? 11.763 -9.105 -8.531 1.00 76.88 111 ALA A N 1
ATOM 833 C CA . ALA A 1 111 ? 10.855 -9.153 -9.678 1.00 76.88 111 ALA A CA 1
ATOM 834 C C . ALA A 1 111 ? 11.452 -8.557 -10.971 1.00 76.88 111 ALA A C 1
ATOM 836 O O . ALA A 1 111 ? 10.804 -8.589 -12.007 1.00 76.88 111 ALA A O 1
ATOM 837 N N . LEU A 1 112 ? 12.649 -7.962 -10.900 1.00 66.00 112 LEU A N 1
ATOM 838 C CA . LEU A 1 112 ? 13.353 -7.329 -12.023 1.00 66.00 112 LEU A CA 1
ATOM 839 C C . LEU A 1 112 ? 14.609 -8.114 -12.452 1.00 66.00 112 LEU A C 1
ATOM 841 O O . LEU A 1 112 ? 15.430 -7.576 -13.195 1.00 66.00 112 LEU A O 1
ATOM 845 N N . THR A 1 113 ? 14.799 -9.329 -11.932 1.00 58.25 113 THR A N 1
ATOM 846 C CA . THR A 1 113 ? 15.944 -10.220 -12.197 1.00 58.25 113 THR A CA 1
ATOM 847 C C . THR A 1 113 ? 15.466 -11.527 -12.783 1.00 58.25 113 THR A C 1
ATOM 849 O O . THR A 1 113 ? 16.125 -12.006 -13.727 1.00 58.25 113 THR A O 1
#

Sequence (113 aa):
MLAAVLVNFARALRRRPLTLEIMAFETVTRNELTVILEEVRESRTMALVAALDLAAGPDDDLLAVTALLAAGVSYLAVRARKIRLFGGIEIAGEAAWVRLEASLAALARTALT

Nearest PDB structures (foldseek):
  3dcf-assembly1_B  TM=5.768E-01  e=9.841E+00  Thermobifida fusca YX

Organism: NCBI:txid2320859

Foldseek 3Di:
DLLVVLLVLLVVLLVCVVLLVLVLCLVPDDDPSVVVSVVVVVVVLVVVCVVVVVPVDPDPPLVVLSVVSSVVSSVLSSCLVPDQDDPRARSVDPVSSVVSSVVSSVSNVVSVD

Radius of gyration: 14.61 Å; Cα contacts (8 Å, |Δi|>4): 76; chains: 1; bounding box: 37×23×40 Å

Secondary structure (DSSP, 8-state):
-HHHHHHHHHHHHHT-HHHHHHHHHHTT---HHHHHHHHHHHHHHHHHHHHTTTTSSS-THHHHHHHHHHHHHHHHHHHHTT-S-BTTB-TTSHHHHHHHHHHHHHHHHHTT-